Protein AF-A0A8T8X2Z2-F1 (afdb_monomer_lite)

Secondary structure (DSSP, 8-state):
---TTGGG-SS-----GGGSPB-HHHHHHS--TTGGG-SSB---HHHHSPB-HHHHTT--TTGGGBSSB----PBPHHHHTT--TTGGG-SSB-----S-PPPP-B--PPPHHHHHHHHHHHHHHHHHHHHHHHHHHHHHHHS--------------

Sequence (157 aa):
GLCKKGIKCEYLHEYNLRRMPECQSFSRSGYCPNGDDCLYQHVREEARLPPCEHYDRGFCELGPLCAKRHVRRRLCPFYLAGFCPEGKSCTDAHPRWSENLPRPTMRVEKTEEDLERERALIREEQEKEKEREREWRSERGRGGGFMRGRFRGRGRG

pLDDT: mean 79.76, std 13.94, range [38.38, 93.5]

InterPro domains:
  IPR000571 Zinc finger, CCCH-type [PF00642] (20-43)
  IPR000571 Zinc finger, CCCH-type [PS50103] (1-16)
  IPR000571 Zinc finger, CCCH-type [PS50103] (17-45)
  IPR000571 Zinc finger, CCCH-type [PS50103] (46-70)
  IPR000571 Zinc finger, CCCH-type [PS50103] (71-97)
  IPR000571 Zinc finger, CCCH-type [SM00356] (17-44)
  IPR000571 Zinc finger, CCCH-type [SM00356] (47-72)
  IPR000571 Zinc finger, CCCH-type [SM00356] (73-96)
  IPR036855 Zinc finger, CCCH-type superfamily [SSF90229] (19-49)
  IPR045348 CPSF complex subunit CPSF4-like [PTHR23102] (1-134)

Foldseek 3Di:
DDDPCPPVDPDDPDLDLVPAAADPCCVQLVDDPCPPVDSHDNDDPLNVFAADLQVLQVDAPCPPQFQHHRDDFAADPQVVVPDDPCPPVDPGRRRDDDPDDDHTDGRDDDDPVRSVVSNVVVVVVVVVVVVVVVVVVVVVVVPDPDDPPPPPPDDDD

Organism: NCBI:txid1448312

Structure (mmCIF, N/CA/C/O backbone):
data_AF-A0A8T8X2Z2-F1
#
_entry.id   AF-A0A8T8X2Z2-F1
#
loop_
_atom_site.group_PDB
_atom_site.id
_atom_site.type_symbol
_atom_site.label_atom_id
_atom_site.label_alt_id
_atom_site.label_comp_id
_atom_site.label_asym_id
_atom_site.label_entity_id
_atom_site.label_seq_id
_atom_site.pdbx_PDB_ins_code
_atom_site.Cartn_x
_atom_site.Cartn_y
_atom_site.Cartn_z
_atom_site.occupancy
_atom_site.B_iso_or_equiv
_atom_site.auth_seq_id
_atom_site.auth_comp_id
_atom_site.auth_asym_id
_atom_site.auth_atom_id
_atom_site.pdbx_PDB_model_num
ATOM 1 N N . GLY A 1 1 ? -13.839 -12.502 -27.635 1.00 58.28 1 GLY A N 1
ATOM 2 C CA . GLY A 1 1 ? -14.370 -13.877 -27.710 1.00 58.28 1 GLY A CA 1
ATOM 3 C C . GLY A 1 1 ? -13.613 -14.719 -28.720 1.00 58.28 1 GLY A C 1
ATOM 4 O O . GLY A 1 1 ? -14.154 -15.012 -29.771 1.00 58.28 1 GLY A O 1
ATOM 5 N N . LEU A 1 2 ? -12.372 -15.109 -28.406 1.00 64.12 2 LEU A N 1
ATOM 6 C CA . LEU A 1 2 ? -11.471 -15.854 -29.305 1.00 64.12 2 LEU A CA 1
ATOM 7 C C . LEU A 1 2 ? -10.756 -16.990 -28.543 1.00 64.12 2 LEU A C 1
ATOM 9 O O . LEU A 1 2 ? -9.547 -17.174 -28.632 1.00 64.12 2 LEU A O 1
ATOM 13 N N . CYS A 1 3 ? -11.505 -17.743 -27.731 1.00 73.69 3 CYS A N 1
ATOM 14 C CA . CYS A 1 3 ? -10.958 -18.885 -27.002 1.00 73.69 3 CYS A CA 1
ATOM 15 C C . CYS A 1 3 ? -11.133 -20.178 -27.807 1.00 73.69 3 CYS A C 1
ATOM 17 O O . CYS A 1 3 ? -12.257 -20.586 -28.097 1.00 73.69 3 CYS A O 1
ATOM 19 N N . LYS A 1 4 ? -10.022 -20.866 -28.111 1.00 77.75 4 LYS A N 1
ATOM 20 C CA . LYS A 1 4 ? -10.018 -22.159 -28.827 1.00 77.75 4 LYS A CA 1
ATOM 21 C C . LYS A 1 4 ? -10.754 -23.280 -28.078 1.00 77.75 4 LYS A C 1
ATOM 23 O O . LYS A 1 4 ? -11.166 -24.246 -28.707 1.00 77.75 4 LYS A O 1
ATOM 28 N N . LYS A 1 5 ? -10.929 -23.157 -26.754 1.00 80.81 5 LYS A N 1
ATOM 29 C CA . LYS A 1 5 ? -11.686 -24.113 -25.923 1.00 80.81 5 LYS A CA 1
ATOM 30 C C . LYS A 1 5 ? -13.202 -23.845 -25.915 1.00 80.81 5 LYS A C 1
ATOM 32 O O . LYS A 1 5 ? -13.951 -24.621 -25.323 1.00 80.81 5 LYS A O 1
ATOM 37 N N . GLY A 1 6 ? -13.668 -22.785 -26.586 1.00 74.00 6 GLY A N 1
ATOM 38 C CA . GLY A 1 6 ? -15.086 -22.431 -26.659 1.00 74.00 6 GLY A CA 1
ATOM 39 C C . GLY A 1 6 ? -15.715 -22.281 -25.270 1.00 74.00 6 GLY A C 1
ATOM 40 O O . GLY A 1 6 ? -15.077 -21.797 -24.342 1.00 74.00 6 GLY A O 1
ATOM 41 N N . ILE A 1 7 ? -16.956 -22.738 -25.111 1.00 72.12 7 ILE A N 1
ATOM 42 C CA . ILE A 1 7 ? -17.725 -22.641 -23.854 1.00 72.12 7 ILE A CA 1
ATOM 43 C C . ILE A 1 7 ? -17.176 -23.588 -22.764 1.00 72.12 7 ILE A C 1
ATOM 45 O O . ILE A 1 7 ? -17.437 -23.389 -21.586 1.00 72.12 7 ILE A O 1
ATOM 49 N N . LYS A 1 8 ? -16.362 -24.590 -23.132 1.00 78.62 8 LYS A N 1
ATOM 50 C CA . LYS A 1 8 ? -15.742 -25.551 -22.199 1.00 78.62 8 LYS A CA 1
ATOM 51 C C . LYS A 1 8 ? -14.431 -25.049 -21.579 1.00 78.62 8 LYS A C 1
ATOM 53 O O . LYS A 1 8 ? -13.692 -25.829 -20.988 1.00 78.62 8 LYS A O 1
ATOM 58 N N . CYS A 1 9 ? -14.081 -23.778 -21.761 1.00 78.88 9 CYS A N 1
ATOM 59 C CA . CYS A 1 9 ? -12.924 -23.213 -21.082 1.00 78.88 9 CYS A CA 1
ATOM 60 C C . CYS A 1 9 ? -13.242 -23.021 -19.597 1.00 78.88 9 CYS A C 1
ATOM 62 O O . CYS A 1 9 ? -14.217 -22.364 -19.255 1.00 78.88 9 CYS A O 1
ATOM 64 N N . GLU A 1 10 ? -12.381 -23.540 -18.731 1.00 77.81 10 GLU A N 1
ATOM 65 C CA . GLU A 1 10 ? -12.481 -23.385 -17.273 1.00 77.81 10 GLU A CA 1
ATOM 66 C C . GLU A 1 10 ? -12.156 -21.956 -16.802 1.00 77.81 10 GLU A C 1
ATOM 68 O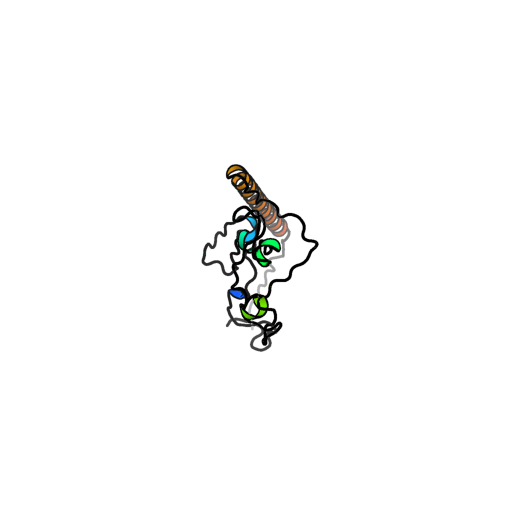 O . GLU A 1 10 ? -12.343 -21.619 -15.636 1.00 77.81 10 GLU A O 1
ATOM 73 N N . TYR A 1 11 ? -11.675 -21.100 -17.708 1.00 73.31 11 TYR A N 1
ATOM 74 C CA . TYR A 1 11 ? -11.311 -19.720 -17.416 1.00 73.31 11 TYR A CA 1
ATOM 75 C C . TYR A 1 11 ? -12.402 -18.738 -17.841 1.00 73.31 11 TYR A C 1
ATOM 77 O O . TYR A 1 11 ? -13.102 -18.928 -18.836 1.00 73.31 11 TYR A O 1
ATOM 85 N N . LEU A 1 12 ? -12.496 -17.638 -17.095 1.00 71.44 12 LEU A N 1
ATOM 86 C CA . LEU A 1 12 ? -13.434 -16.554 -17.354 1.00 71.44 12 LEU A CA 1
ATOM 87 C C . LEU A 1 12 ? -13.116 -15.876 -18.701 1.00 71.44 12 LEU A C 1
ATOM 89 O O . LEU A 1 12 ? -11.996 -15.424 -18.925 1.00 71.44 12 LEU A O 1
ATOM 93 N N . HIS A 1 13 ? -14.108 -15.758 -19.584 1.00 75.69 13 HIS 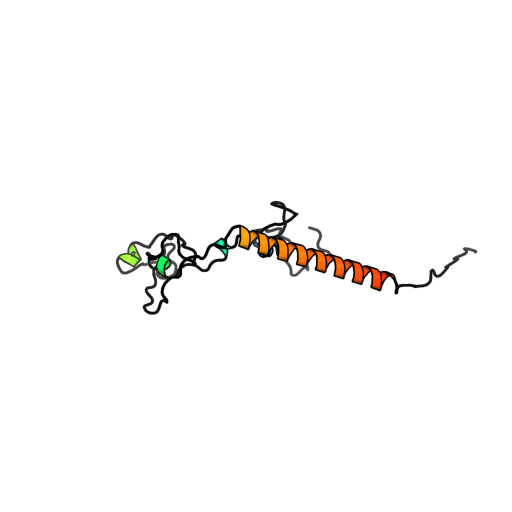A N 1
ATOM 94 C CA . HIS A 1 13 ? -13.977 -15.070 -20.880 1.00 75.69 13 HIS A CA 1
ATOM 95 C C . HIS A 1 13 ? -14.345 -13.580 -20.829 1.00 75.69 13 HIS A C 1
ATOM 97 O O . HIS A 1 13 ? -14.691 -12.989 -21.853 1.00 75.69 13 HIS A O 1
ATOM 103 N N . GLU A 1 14 ? -14.294 -12.976 -19.648 1.00 75.38 14 GLU A N 1
ATOM 104 C CA . GLU A 1 14 ? -14.598 -11.564 -19.445 1.00 75.38 14 GLU A CA 1
ATOM 105 C C . GLU A 1 14 ? -13.299 -10.757 -19.421 1.00 75.38 14 GLU A C 1
ATOM 107 O O . GLU A 1 14 ? -12.355 -11.093 -18.703 1.00 75.38 14 GLU A O 1
ATOM 112 N N . TYR A 1 15 ? -13.249 -9.678 -20.201 1.00 69.81 15 TYR A N 1
ATOM 113 C CA . TYR A 1 15 ? -12.143 -8.733 -20.142 1.00 69.81 15 TYR A CA 1
ATOM 114 C C . TYR A 1 15 ? -12.353 -7.808 -18.942 1.00 69.81 15 TYR A C 1
ATOM 116 O O . TYR A 1 15 ? -13.059 -6.806 -19.031 1.00 69.81 15 TYR A O 1
ATOM 124 N N . ASN A 1 16 ? -11.777 -8.184 -17.801 1.00 74.25 16 ASN A N 1
ATOM 125 C CA . ASN A 1 16 ? -11.905 -7.435 -16.559 1.00 74.25 16 ASN A CA 1
ATOM 126 C C . ASN A 1 16 ? -10.525 -6.973 -16.070 1.00 74.25 16 ASN A C 1
ATOM 128 O O . ASN A 1 16 ? -9.762 -7.755 -15.501 1.00 74.25 16 ASN A O 1
ATOM 132 N N . LEU A 1 17 ? -10.221 -5.685 -16.262 1.00 73.88 17 LEU A N 1
ATOM 133 C CA . LEU A 1 17 ? -8.944 -5.066 -15.876 1.00 73.88 17 LEU A CA 1
ATOM 134 C C . LEU A 1 17 ? -8.637 -5.179 -14.372 1.00 73.88 17 LEU A C 1
ATOM 136 O O . LEU A 1 17 ? -7.476 -5.159 -13.983 1.00 73.88 17 LEU A O 1
ATOM 140 N N . ARG A 1 18 ? -9.652 -5.348 -13.508 1.00 75.25 18 ARG A N 1
ATOM 141 C CA . ARG A 1 18 ? -9.447 -5.508 -12.053 1.00 75.25 18 ARG A CA 1
ATOM 142 C C . ARG A 1 18 ? -8.950 -6.896 -11.656 1.00 75.25 18 ARG A C 1
ATOM 144 O O . ARG A 1 18 ? -8.526 -7.081 -10.522 1.00 75.25 18 ARG A O 1
ATOM 151 N N . ARG A 1 19 ? -9.074 -7.879 -12.550 1.00 78.00 19 ARG A N 1
ATOM 152 C CA . ARG A 1 19 ? -8.638 -9.266 -12.328 1.00 78.00 19 ARG A CA 1
ATOM 153 C C . ARG A 1 19 ? -7.361 -9.602 -13.102 1.00 78.00 19 ARG A C 1
ATOM 155 O O . ARG A 1 19 ? -6.893 -10.734 -13.020 1.00 78.00 19 ARG A O 1
ATOM 162 N N . MET A 1 20 ? -6.822 -8.650 -13.866 1.00 85.00 20 MET A N 1
ATOM 163 C CA . MET A 1 20 ? -5.579 -8.827 -14.612 1.00 85.00 20 MET A CA 1
ATOM 164 C C . MET A 1 20 ? -4.389 -8.757 -13.643 1.00 85.00 20 MET A C 1
ATOM 166 O O . MET A 1 20 ? -4.421 -7.930 -12.731 1.00 85.00 20 MET A O 1
ATOM 170 N N . PRO A 1 21 ? -3.351 -9.603 -13.790 1.00 86.69 21 PRO A N 1
ATOM 171 C CA . PRO A 1 21 ? -2.190 -9.518 -12.917 1.00 86.69 21 PRO A CA 1
ATOM 172 C C . PRO A 1 21 ? -1.466 -8.176 -13.066 1.00 86.69 21 PRO A C 1
ATOM 174 O O . PRO A 1 21 ? -1.627 -7.447 -14.050 1.00 86.69 21 PRO A O 1
ATOM 177 N N . GLU A 1 22 ? -0.644 -7.866 -12.071 1.00 88.38 22 GLU A N 1
ATOM 178 C CA . GLU A 1 22 ? 0.182 -6.665 -12.063 1.00 88.38 22 GLU A CA 1
ATOM 179 C C . GLU A 1 22 ? 1.216 -6.698 -13.193 1.00 88.38 22 GLU A C 1
ATOM 181 O O . GLU A 1 22 ? 1.788 -7.742 -13.531 1.00 88.38 22 GLU A O 1
ATOM 186 N N . CYS A 1 23 ? 1.477 -5.530 -13.776 1.00 88.75 23 CYS A N 1
ATOM 187 C CA . CYS A 1 23 ? 2.496 -5.393 -14.803 1.00 88.75 23 CYS A CA 1
ATOM 188 C C . CYS A 1 23 ? 3.879 -5.585 -14.175 1.00 88.75 23 CYS A C 1
ATOM 190 O O . CYS A 1 23 ? 4.323 -4.760 -13.378 1.00 88.75 23 CYS A O 1
ATOM 192 N N . GLN A 1 24 ? 4.595 -6.636 -14.578 1.00 86.81 24 GLN A N 1
ATOM 193 C CA . GLN A 1 24 ? 5.950 -6.910 -14.083 1.00 86.81 24 GLN A CA 1
ATOM 194 C C . GLN A 1 24 ? 6.934 -5.786 -14.424 1.00 86.81 24 GLN A C 1
ATOM 196 O O . GLN A 1 24 ? 7.773 -5.438 -13.599 1.00 86.81 24 GLN A O 1
ATOM 201 N N . SER A 1 25 ? 6.817 -5.191 -15.616 1.00 86.12 25 SER A N 1
ATOM 202 C CA . SER A 1 25 ? 7.667 -4.070 -16.023 1.00 86.12 25 SER A CA 1
ATOM 203 C C . SER A 1 25 ? 7.428 -2.860 -15.124 1.00 86.12 25 SER A C 1
ATOM 205 O O . SER A 1 25 ? 8.362 -2.385 -14.490 1.00 86.12 25 SER A O 1
ATOM 207 N N . PHE A 1 26 ? 6.171 -2.431 -14.976 1.00 87.00 26 PHE A N 1
ATOM 208 C CA . PHE A 1 26 ? 5.827 -1.287 -14.133 1.00 87.00 26 PHE A CA 1
ATOM 209 C C . PHE A 1 26 ? 6.146 -1.528 -12.653 1.00 87.00 26 PHE A C 1
ATOM 211 O O . PHE A 1 26 ? 6.679 -0.643 -11.997 1.00 87.00 26 PHE A O 1
ATOM 218 N N . SER A 1 27 ? 5.890 -2.730 -12.128 1.00 86.19 27 SER A N 1
ATOM 219 C CA . SER A 1 27 ? 6.189 -3.055 -10.730 1.00 86.19 27 SER A CA 1
ATOM 220 C C . SER A 1 27 ? 7.688 -3.075 -10.419 1.00 86.19 27 SER A C 1
ATOM 222 O O . SER A 1 27 ? 8.038 -2.905 -9.254 1.00 86.19 27 SER A O 1
ATOM 224 N N . ARG A 1 28 ? 8.559 -3.336 -11.404 1.00 82.00 28 ARG A N 1
ATOM 225 C CA . ARG A 1 28 ? 10.016 -3.369 -11.197 1.00 82.00 28 ARG A CA 1
ATOM 226 C C . ARG A 1 28 ? 10.664 -2.017 -11.459 1.00 82.00 28 ARG A C 1
ATOM 228 O O . ARG A 1 28 ? 11.445 -1.563 -10.641 1.00 82.00 28 ARG A O 1
ATOM 235 N N . SER A 1 29 ? 10.365 -1.386 -12.594 1.00 79.62 29 SER A N 1
ATOM 236 C CA . SER A 1 29 ? 11.048 -0.162 -13.039 1.00 79.62 29 SER A CA 1
ATOM 237 C C . SER A 1 29 ? 10.247 1.121 -12.810 1.00 79.62 29 SER A C 1
ATOM 239 O O . SER A 1 29 ? 10.755 2.209 -13.082 1.00 79.62 29 SER A O 1
ATOM 241 N N . GLY A 1 30 ? 8.982 1.020 -12.390 1.00 82.75 30 GLY A N 1
ATOM 242 C CA . GLY A 1 30 ? 8.048 2.150 -12.362 1.00 82.75 30 GLY A CA 1
ATOM 243 C C . GLY A 1 30 ? 7.639 2.645 -13.755 1.00 82.75 30 GLY A C 1
ATOM 244 O O . GLY A 1 30 ? 6.961 3.664 -13.863 1.00 82.75 30 GLY A O 1
ATOM 245 N N . TYR A 1 31 ? 8.051 1.955 -14.827 1.00 85.19 31 TYR A N 1
ATOM 246 C CA . TYR A 1 31 ? 7.817 2.375 -16.206 1.00 85.19 31 TYR A CA 1
ATOM 247 C C . TYR A 1 31 ? 7.424 1.194 -17.096 1.00 85.19 31 TYR A C 1
ATOM 249 O O . TYR A 1 31 ? 8.116 0.177 -17.166 1.00 85.19 31 TYR A O 1
ATOM 257 N N . CYS A 1 32 ? 6.319 1.350 -17.824 1.00 85.88 32 CYS A N 1
ATOM 258 C CA . CYS A 1 32 ? 5.887 0.398 -18.839 1.00 85.88 32 CYS A CA 1
ATOM 259 C C . CYS A 1 32 ? 5.991 1.042 -20.229 1.00 85.88 32 CYS A C 1
ATOM 261 O O . CYS A 1 32 ? 5.457 2.137 -20.409 1.00 85.88 32 CYS A O 1
ATOM 263 N N . PRO A 1 33 ? 6.589 0.371 -21.233 1.00 84.44 33 PRO A N 1
ATOM 264 C CA . PRO A 1 33 ? 6.624 0.886 -22.604 1.00 84.44 33 PRO A CA 1
ATOM 265 C C . PRO A 1 33 ? 5.229 1.000 -23.236 1.00 84.44 33 PRO A C 1
ATOM 267 O O . PRO A 1 33 ? 5.043 1.797 -24.147 1.00 84.44 33 PRO A O 1
ATOM 270 N N . ASN A 1 34 ? 4.249 0.236 -22.738 1.00 85.12 34 ASN A N 1
ATOM 271 C CA . ASN A 1 34 ? 2.858 0.308 -23.191 1.00 85.12 34 ASN A CA 1
ATOM 272 C C . ASN A 1 34 ? 2.072 1.457 -22.530 1.00 85.12 34 ASN A C 1
ATOM 274 O O . ASN A 1 34 ? 0.913 1.660 -22.874 1.00 85.12 34 ASN A O 1
ATOM 278 N N . GLY A 1 35 ? 2.676 2.189 -21.582 1.00 83.69 35 GLY A N 1
ATOM 279 C CA . GLY A 1 35 ? 2.030 3.313 -20.901 1.00 83.69 35 GLY A CA 1
ATOM 280 C C . GLY A 1 35 ? 0.692 2.936 -20.260 1.00 83.69 35 GLY A C 1
ATOM 281 O O . GLY A 1 35 ? 0.547 1.847 -19.707 1.00 83.69 35 GLY A O 1
ATOM 282 N N . ASP A 1 36 ? -0.291 3.827 -20.352 1.00 82.12 36 ASP A N 1
ATOM 283 C CA . ASP A 1 36 ? -1.618 3.640 -19.749 1.00 82.12 36 ASP A CA 1
ATOM 284 C C . ASP A 1 36 ? -2.513 2.638 -20.505 1.00 82.12 36 ASP A C 1
ATOM 286 O O . ASP A 1 36 ? -3.482 2.139 -19.937 1.00 82.12 36 ASP A O 1
ATOM 290 N N . ASP A 1 37 ? -2.149 2.265 -21.736 1.00 84.12 37 ASP A N 1
ATOM 291 C CA . ASP A 1 37 ? -2.842 1.243 -22.538 1.00 84.12 37 ASP A CA 1
ATOM 292 C C . ASP A 1 37 ? -2.365 -0.188 -22.217 1.00 84.12 37 ASP A C 1
ATOM 294 O O . ASP A 1 37 ? -2.692 -1.160 -22.908 1.00 84.12 37 ASP A O 1
ATOM 298 N N . CYS A 1 38 ? -1.559 -0.347 -21.165 1.00 86.19 38 CYS A N 1
ATOM 299 C CA . CYS A 1 38 ? -1.097 -1.650 -20.720 1.00 86.19 38 CYS A CA 1
ATOM 300 C C . CYS A 1 38 ? -2.277 -2.522 -20.265 1.00 86.19 38 CYS A C 1
ATOM 302 O O . CYS A 1 38 ? -3.080 -2.136 -19.421 1.00 86.19 38 CYS A O 1
ATOM 304 N N . LEU A 1 39 ? -2.336 -3.755 -20.777 1.00 84.75 39 LEU A N 1
ATOM 305 C CA . LEU A 1 39 ? -3.338 -4.744 -20.365 1.00 84.75 39 LEU A CA 1
ATOM 306 C C . LEU A 1 39 ? -3.207 -5.120 -18.877 1.00 84.75 39 LEU A C 1
ATOM 308 O O . LEU A 1 39 ? -4.169 -5.564 -18.264 1.00 84.75 39 LEU A O 1
ATOM 312 N N . TYR A 1 40 ? -2.019 -4.958 -18.291 1.00 87.56 40 TYR A N 1
ATOM 313 C CA . TYR A 1 40 ? -1.716 -5.341 -16.915 1.00 87.56 40 TYR A CA 1
ATOM 314 C C . TYR A 1 40 ? -1.868 -4.178 -15.934 1.00 87.56 40 TYR A C 1
ATOM 316 O O . TYR A 1 40 ? -1.681 -3.016 -16.287 1.00 87.56 40 TYR A O 1
ATOM 324 N N . GLN A 1 41 ? -2.135 -4.489 -14.665 1.00 87.56 41 GLN A N 1
ATOM 325 C CA . GLN A 1 41 ? -2.399 -3.455 -13.668 1.00 87.56 41 GLN A CA 1
ATOM 326 C C . GLN A 1 41 ? -1.121 -2.706 -13.254 1.00 87.56 41 GLN A C 1
ATOM 328 O O . GLN A 1 41 ? -0.132 -3.311 -12.835 1.00 87.56 41 GLN A O 1
ATOM 333 N N . HIS A 1 42 ? -1.158 -1.375 -13.327 1.00 88.19 42 HIS A N 1
ATOM 334 C CA . HIS A 1 42 ? -0.118 -0.486 -12.808 1.00 88.19 42 HIS A CA 1
ATOM 335 C C . HIS A 1 42 ? -0.419 -0.113 -11.352 1.00 88.19 42 HIS A C 1
ATOM 337 O O . HIS A 1 42 ? -1.167 0.823 -11.072 1.00 88.19 42 HIS A O 1
ATOM 343 N N . VAL A 1 43 ? 0.138 -0.877 -10.409 1.00 85.50 43 VAL A N 1
ATOM 344 C CA . VAL A 1 43 ? 0.025 -0.604 -8.968 1.00 85.50 43 VAL A CA 1
ATOM 345 C C . VAL A 1 43 ? 1.254 0.178 -8.518 1.00 85.50 43 VAL A C 1
ATOM 347 O O . VAL A 1 43 ? 2.381 -0.257 -8.736 1.00 85.50 43 VAL A O 1
ATOM 350 N N . ARG A 1 44 ? 1.041 1.346 -7.905 1.00 80.31 44 ARG A N 1
ATOM 351 C CA . ARG A 1 44 ? 2.132 2.143 -7.328 1.00 80.31 44 ARG A CA 1
ATOM 352 C C . ARG A 1 44 ? 2.619 1.527 -6.020 1.00 80.31 44 ARG A C 1
ATOM 354 O O . ARG A 1 44 ? 1.830 0.935 -5.280 1.00 80.31 44 ARG A O 1
ATOM 361 N N . GLU A 1 45 ? 3.893 1.722 -5.707 1.00 78.50 45 GLU A N 1
ATOM 362 C CA . GLU A 1 45 ? 4.517 1.176 -4.500 1.00 78.50 45 GLU A CA 1
ATOM 363 C C . GLU A 1 45 ? 3.812 1.648 -3.217 1.00 78.50 45 GLU A C 1
ATOM 365 O O . GLU A 1 45 ? 3.592 0.851 -2.303 1.00 78.50 45 GLU A O 1
ATOM 370 N N . GLU A 1 46 ? 3.315 2.889 -3.172 1.00 76.25 46 GLU A N 1
ATOM 371 C CA . GLU A 1 46 ? 2.620 3.412 -1.988 1.00 76.25 46 GLU A CA 1
ATOM 372 C C . GLU A 1 46 ? 1.300 2.682 -1.708 1.00 76.25 46 GLU A C 1
ATOM 374 O O . GLU A 1 46 ? 0.875 2.567 -0.556 1.00 76.25 46 GLU A O 1
ATOM 379 N N . ALA A 1 47 ? 0.639 2.170 -2.751 1.00 78.56 47 ALA A N 1
ATOM 380 C CA . ALA A 1 47 ? -0.590 1.395 -2.609 1.00 78.56 47 ALA A CA 1
ATOM 381 C C . ALA A 1 47 ? -0.325 -0.024 -2.078 1.00 78.56 47 ALA A C 1
ATOM 383 O O . ALA A 1 47 ? -1.229 -0.634 -1.501 1.00 78.56 47 ALA A O 1
ATOM 384 N N . ARG A 1 48 ? 0.908 -0.524 -2.237 1.00 79.12 48 ARG A N 1
ATOM 385 C CA . ARG A 1 48 ? 1.360 -1.836 -1.755 1.00 79.12 48 ARG A CA 1
ATOM 386 C C . ARG A 1 48 ? 1.735 -1.825 -0.272 1.00 79.12 48 ARG A C 1
ATOM 388 O O . ARG A 1 48 ? 1.767 -2.883 0.355 1.00 79.12 48 ARG A O 1
ATOM 395 N N . LEU A 1 49 ? 1.993 -0.648 0.301 1.00 84.88 49 LEU A N 1
ATOM 396 C CA . LEU A 1 49 ? 2.354 -0.520 1.709 1.00 84.88 49 LEU A CA 1
ATOM 397 C C . LEU A 1 49 ? 1.231 -1.054 2.621 1.00 84.88 49 LEU A C 1
ATOM 399 O O . LEU A 1 49 ? 0.051 -0.715 2.429 1.00 84.88 49 LEU A O 1
ATOM 403 N N . PRO A 1 50 ? 1.578 -1.863 3.643 1.00 87.25 50 PRO A N 1
ATOM 404 C CA . PRO A 1 50 ? 0.599 -2.357 4.599 1.00 87.25 50 PRO A CA 1
ATOM 405 C C . PRO A 1 50 ? -0.052 -1.183 5.347 1.00 87.25 50 PRO A C 1
ATOM 407 O O . PRO A 1 50 ? 0.596 -0.149 5.556 1.00 87.25 50 PRO A O 1
ATOM 410 N N . PRO A 1 51 ? -1.329 -1.312 5.751 1.00 88.25 51 PRO A N 1
ATOM 411 C CA . PRO A 1 51 ? -1.988 -0.288 6.547 1.00 88.25 51 PRO A CA 1
ATOM 412 C C . PRO A 1 51 ? -1.272 -0.099 7.890 1.00 88.25 51 PRO A C 1
ATOM 414 O O . PRO A 1 51 ? -0.705 -1.032 8.464 1.00 88.25 51 PRO A O 1
ATOM 417 N N . CYS A 1 52 ? -1.266 1.135 8.380 1.00 89.50 52 CYS A N 1
ATOM 418 C CA . CYS A 1 52 ? -0.658 1.476 9.654 1.00 89.50 52 CYS A CA 1
ATOM 419 C C . CYS A 1 52 ? -1.574 1.109 10.819 1.00 89.50 52 CYS A C 1
ATOM 421 O O . CYS A 1 52 ? -2.609 1.736 11.028 1.00 89.50 52 CYS A O 1
ATOM 423 N N . GLU A 1 53 ? -1.123 0.170 11.644 1.00 88.50 53 GLU A N 1
ATOM 424 C CA . GLU A 1 53 ? -1.849 -0.286 12.833 1.00 88.50 53 GLU A CA 1
ATOM 425 C C . GLU A 1 53 ? -2.068 0.837 13.861 1.00 88.50 53 GLU A C 1
ATOM 427 O O . GLU A 1 53 ? -3.092 0.867 14.536 1.00 88.50 53 GLU A O 1
ATOM 432 N N . HIS A 1 54 ? -1.142 1.801 13.971 1.00 88.38 54 HIS A N 1
ATOM 433 C CA . HIS A 1 54 ? -1.328 2.960 14.853 1.00 88.38 54 HIS A CA 1
ATOM 434 C C . HIS A 1 54 ? -2.445 3.864 14.334 1.0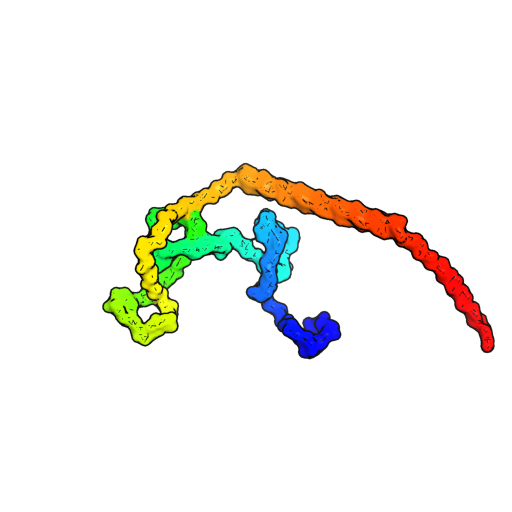0 88.38 54 HIS A C 1
ATOM 436 O O . HIS A 1 54 ? -3.337 4.243 15.089 1.00 88.38 54 HIS A O 1
ATOM 442 N N . TYR A 1 55 ? -2.433 4.155 13.032 1.00 88.62 55 TYR A N 1
ATOM 443 C CA . TYR A 1 55 ? -3.450 4.994 12.407 1.00 88.62 55 TYR A CA 1
ATOM 444 C C . TYR A 1 55 ? -4.835 4.337 12.423 1.00 88.62 55 TYR A C 1
ATOM 446 O O . TYR A 1 55 ? -5.830 5.032 12.608 1.00 88.62 55 TYR A O 1
ATOM 454 N N . ASP A 1 56 ? -4.905 3.007 12.333 1.00 86.00 56 ASP A N 1
ATOM 455 C CA . ASP A 1 56 ? -6.155 2.250 12.478 1.00 86.00 56 ASP A CA 1
ATOM 456 C C . ASP A 1 56 ? -6.772 2.377 13.889 1.00 86.00 56 ASP A C 1
ATOM 458 O O . ASP A 1 56 ? -7.989 2.254 14.040 1.00 86.00 56 ASP A O 1
ATOM 462 N N . ARG A 1 57 ? -5.971 2.695 14.921 1.00 82.44 57 ARG A N 1
ATOM 463 C CA . ARG A 1 57 ? -6.465 3.068 16.268 1.00 82.44 57 ARG A CA 1
ATOM 464 C C . ARG A 1 57 ? -6.956 4.517 16.354 1.00 82.44 57 ARG A C 1
ATOM 466 O O . ARG A 1 57 ? -7.470 4.926 17.391 1.00 82.44 57 ARG A O 1
ATOM 473 N N . GLY A 1 58 ? -6.792 5.288 15.283 1.00 81.50 58 GLY A N 1
ATOM 474 C CA . GLY A 1 58 ? -7.203 6.684 15.163 1.00 81.50 58 GLY A CA 1
ATOM 475 C C . GLY A 1 58 ? -6.043 7.677 15.123 1.00 81.50 58 GLY A C 1
ATOM 476 O O . GLY A 1 58 ? -6.229 8.786 14.625 1.00 81.50 58 GLY A O 1
ATOM 477 N N . PHE A 1 59 ? -4.845 7.306 15.593 1.00 85.81 59 PHE A N 1
ATOM 478 C CA . PHE A 1 59 ? -3.709 8.227 15.640 1.00 85.81 59 PHE A CA 1
ATOM 479 C C . PHE A 1 59 ? -2.355 7.531 15.462 1.00 85.81 59 PHE A C 1
ATOM 481 O O . PHE A 1 59 ? -2.033 6.560 16.145 1.00 85.81 59 PHE A O 1
ATOM 488 N N . CYS A 1 60 ? -1.532 8.078 14.566 1.00 89.31 60 CYS A N 1
ATOM 489 C CA . CYS A 1 60 ? -0.141 7.684 14.369 1.00 89.31 60 CYS A CA 1
ATOM 490 C C . CYS A 1 60 ? 0.768 8.881 14.658 1.00 89.31 60 CYS A C 1
ATOM 492 O O . CYS A 1 60 ? 0.602 9.934 14.045 1.00 89.31 60 CYS A O 1
ATOM 494 N N . GLU A 1 61 ? 1.746 8.694 15.542 1.00 89.31 61 GLU A N 1
ATOM 495 C CA . GLU A 1 61 ? 2.685 9.733 15.994 1.00 89.31 61 GLU A CA 1
ATOM 496 C C . GLU A 1 61 ? 3.513 10.336 14.851 1.00 89.31 61 GLU A C 1
ATOM 498 O O . GLU A 1 61 ? 3.846 11.514 14.880 1.00 89.31 61 GLU A O 1
ATOM 503 N N . LEU A 1 62 ? 3.807 9.544 13.816 1.00 89.06 62 LEU A N 1
ATOM 504 C CA . LEU A 1 62 ? 4.616 9.979 12.674 1.00 89.06 62 LEU A CA 1
ATOM 505 C C . LEU A 1 62 ? 3.817 10.723 11.598 1.00 89.06 62 LEU A C 1
ATOM 507 O O . LEU A 1 62 ? 4.402 11.287 10.674 1.00 89.06 62 LEU A O 1
ATOM 511 N N . GLY A 1 63 ? 2.483 10.706 11.675 1.00 86.50 63 GLY A N 1
ATOM 512 C CA . GLY A 1 63 ? 1.624 11.377 10.700 1.00 86.50 63 GLY A CA 1
ATOM 513 C C . GLY A 1 63 ? 1.986 11.032 9.240 1.00 86.50 63 GLY A C 1
ATOM 514 O O . GLY A 1 63 ? 2.090 9.853 8.904 1.00 86.50 63 GLY A O 1
ATOM 515 N N . PRO A 1 64 ? 2.174 12.018 8.344 1.00 85.69 64 PRO A N 1
ATOM 516 C CA . PRO A 1 64 ? 2.468 11.764 6.929 1.00 85.69 64 PRO A CA 1
ATOM 517 C C . PRO A 1 64 ? 3.832 11.100 6.687 1.00 85.69 64 PRO A C 1
ATOM 519 O O . PRO A 1 64 ? 4.059 10.568 5.604 1.00 85.69 64 PRO A O 1
ATOM 522 N N . LEU A 1 65 ? 4.717 11.103 7.685 1.00 87.94 65 LEU A N 1
ATOM 523 C CA . LEU A 1 65 ? 6.051 10.518 7.600 1.00 87.94 65 LEU A CA 1
ATOM 524 C C . LEU A 1 65 ? 6.062 9.034 7.980 1.00 87.94 65 LEU A C 1
ATOM 526 O O . LEU A 1 65 ? 7.131 8.450 8.083 1.00 87.94 65 LEU A O 1
ATOM 530 N N . CYS A 1 66 ? 4.915 8.396 8.223 1.00 89.31 66 CYS A N 1
ATOM 531 C CA . CYS A 1 66 ? 4.883 6.971 8.541 1.00 89.31 66 CYS A CA 1
ATOM 532 C C . CYS A 1 66 ? 5.259 6.110 7.323 1.00 89.31 66 CYS A C 1
ATOM 534 O O . CYS A 1 66 ? 4.765 6.325 6.217 1.00 89.31 66 CYS A O 1
ATOM 536 N N . ALA A 1 67 ? 6.083 5.082 7.539 1.00 88.25 67 ALA A N 1
ATOM 537 C CA . ALA A 1 67 ? 6.427 4.095 6.514 1.00 88.25 67 ALA A CA 1
ATOM 538 C C . ALA A 1 67 ? 5.230 3.227 6.082 1.00 88.25 67 ALA A C 1
ATOM 540 O O . ALA A 1 67 ? 5.234 2.660 4.993 1.00 88.25 67 ALA A O 1
ATOM 541 N N . LYS A 1 68 ? 4.206 3.099 6.936 1.00 89.12 68 LYS A N 1
ATOM 542 C CA . LYS A 1 68 ? 2.978 2.344 6.652 1.00 89.12 68 LYS A CA 1
ATOM 543 C C . LYS A 1 68 ? 1.892 3.263 6.083 1.00 89.12 68 LYS A C 1
ATOM 545 O O . LYS A 1 68 ? 1.838 4.455 6.380 1.00 89.12 68 LYS A O 1
ATOM 550 N N . ARG A 1 69 ? 0.964 2.701 5.306 1.00 89.44 69 ARG A N 1
ATOM 551 C CA . ARG A 1 69 ? -0.112 3.463 4.656 1.00 89.44 69 ARG A CA 1
ATOM 552 C C . ARG A 1 69 ? -1.181 3.902 5.657 1.00 89.44 69 ARG A C 1
ATOM 554 O O . ARG A 1 69 ? -1.751 3.081 6.372 1.00 89.44 69 ARG A O 1
ATOM 561 N N . HIS A 1 70 ? -1.523 5.187 5.661 1.00 89.62 70 HIS A N 1
ATOM 562 C CA . HIS A 1 70 ? -2.629 5.725 6.455 1.00 89.62 70 HIS A CA 1
ATOM 563 C C . HIS A 1 70 ? -3.933 5.681 5.652 1.00 89.62 70 HIS A C 1
ATOM 565 O O . HIS A 1 70 ? -4.073 6.369 4.642 1.00 89.62 70 HIS A O 1
ATOM 571 N N . VAL A 1 71 ? -4.894 4.859 6.085 1.00 87.19 71 VAL A N 1
ATOM 572 C CA . VAL A 1 71 ? -6.214 4.739 5.447 1.00 87.19 71 VAL A CA 1
ATOM 573 C C . VAL A 1 71 ? -7.257 5.382 6.347 1.00 87.19 71 VAL A C 1
ATOM 575 O O . VAL A 1 71 ? -7.596 4.847 7.398 1.00 87.19 71 VAL A O 1
ATOM 578 N N . ARG A 1 72 ? -7.788 6.539 5.944 1.00 86.25 72 ARG A N 1
ATOM 579 C CA . ARG A 1 72 ? -8.824 7.229 6.720 1.00 86.25 72 ARG A CA 1
ATOM 580 C C . ARG A 1 72 ? -10.142 6.463 6.626 1.00 86.25 72 ARG A C 1
ATOM 582 O O . ARG A 1 72 ? -10.699 6.316 5.541 1.00 86.25 72 ARG A O 1
ATOM 589 N N . ARG A 1 73 ? -10.654 6.010 7.769 1.00 85.62 73 ARG A N 1
ATOM 590 C CA . ARG A 1 73 ? -11.974 5.375 7.898 1.00 85.62 73 ARG A CA 1
ATOM 591 C C . ARG A 1 73 ? -12.861 6.208 8.819 1.00 85.62 73 ARG A C 1
ATOM 593 O O . ARG A 1 73 ? -12.354 6.894 9.705 1.00 85.62 73 ARG A O 1
ATOM 600 N N . ARG A 1 74 ? -14.178 6.172 8.604 1.00 88.19 74 ARG A N 1
ATOM 601 C CA . ARG A 1 74 ? -15.137 6.749 9.556 1.00 88.19 74 ARG A CA 1
ATOM 602 C C . ARG A 1 74 ? -15.278 5.799 10.740 1.00 88.19 74 ARG A C 1
ATOM 604 O O . ARG A 1 74 ? -15.475 4.608 10.532 1.00 88.19 74 ARG A O 1
ATOM 611 N N . LEU A 1 75 ? -15.107 6.318 11.953 1.00 87.19 75 LEU A N 1
ATOM 612 C CA . LEU A 1 75 ? -15.292 5.550 13.182 1.00 87.19 75 LEU A CA 1
ATOM 613 C C . LEU A 1 75 ? -16.783 5.423 13.478 1.00 87.19 75 LEU A C 1
ATOM 615 O O . LEU A 1 75 ? -17.498 6.420 13.377 1.00 87.19 75 LEU A O 1
ATOM 619 N N . CYS A 1 76 ? -17.232 4.230 13.871 1.00 90.62 76 CYS A N 1
ATOM 620 C CA . CYS A 1 76 ? -18.630 4.015 14.236 1.00 90.62 76 CYS A CA 1
ATOM 621 C C . CYS A 1 76 ? -18.956 4.775 15.534 1.00 90.62 76 CYS A C 1
ATOM 623 O O . CYS A 1 76 ? -18.371 4.458 16.578 1.00 90.62 76 CYS A O 1
ATOM 625 N N . PRO A 1 77 ? -19.908 5.726 15.523 1.00 91.00 77 PRO A N 1
ATOM 626 C CA . PRO A 1 77 ? -20.291 6.459 16.728 1.00 91.00 77 PRO A CA 1
ATOM 627 C C . PRO A 1 77 ? -20.847 5.539 17.823 1.00 91.00 77 PRO A C 1
ATOM 629 O O . PRO A 1 77 ? -20.533 5.718 18.995 1.00 91.00 77 PRO A O 1
ATOM 632 N N . PHE A 1 78 ? -21.622 4.516 17.445 1.00 91.62 78 PHE A N 1
ATOM 633 C CA . PHE A 1 78 ? -22.220 3.563 18.386 1.00 91.62 78 PHE A CA 1
ATOM 634 C C . PHE A 1 78 ? -21.177 2.655 19.043 1.00 91.62 78 PHE A C 1
ATOM 636 O O . PHE A 1 78 ? -21.237 2.398 20.242 1.00 91.62 78 PHE A O 1
ATOM 643 N N . TYR A 1 79 ? -20.170 2.218 18.285 1.00 89.31 79 TYR A N 1
ATOM 644 C CA . TYR A 1 79 ? -19.060 1.450 18.848 1.00 89.31 79 TYR A CA 1
ATOM 645 C C . TYR A 1 79 ? -18.223 2.286 19.818 1.00 89.31 79 TYR A C 1
ATOM 647 O O . TYR A 1 79 ? -17.846 1.793 20.877 1.00 89.31 79 TYR A O 1
ATOM 655 N N . LEU A 1 80 ? -17.979 3.561 19.495 1.00 86.88 80 LEU A N 1
ATOM 656 C CA . LEU A 1 80 ? -17.320 4.493 20.414 1.00 86.88 80 LEU A CA 1
ATOM 657 C C . LEU A 1 80 ? -18.153 4.749 21.679 1.00 86.88 80 LEU A C 1
ATOM 659 O O . LEU A 1 80 ? -17.582 4.913 22.752 1.00 86.88 80 LEU A O 1
ATOM 663 N N . ALA A 1 81 ? -19.485 4.724 21.570 1.00 89.62 81 ALA A N 1
ATOM 664 C CA . ALA A 1 81 ? -20.396 4.780 22.713 1.00 89.62 81 ALA A CA 1
ATOM 665 C C . ALA A 1 81 ? -20.438 3.472 23.538 1.00 89.62 81 ALA A C 1
ATOM 667 O O . ALA A 1 81 ? -21.093 3.427 24.576 1.00 89.62 81 ALA A O 1
ATOM 668 N N . GLY A 1 82 ? -19.736 2.420 23.100 1.00 88.44 82 GLY A N 1
ATOM 669 C CA . GLY A 1 82 ? -19.540 1.162 23.826 1.00 88.44 82 GLY A CA 1
ATOM 670 C C . GLY A 1 82 ? -20.218 -0.056 23.198 1.00 88.44 82 GLY A C 1
ATOM 671 O O . GLY A 1 82 ? -19.792 -1.181 23.455 1.00 88.44 82 GLY A O 1
ATOM 672 N N . PHE 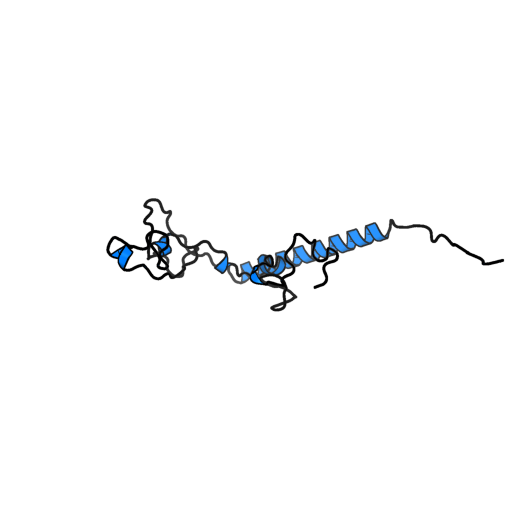A 1 83 ? -21.231 0.125 22.345 1.00 91.50 83 PHE A N 1
ATOM 673 C CA . PHE A 1 83 ? -21.927 -0.994 21.709 1.00 91.50 83 PHE A CA 1
ATOM 674 C C . PHE A 1 83 ? -22.507 -0.615 20.344 1.00 91.50 83 PHE A C 1
ATOM 676 O O . PHE A 1 83 ? -23.332 0.287 20.229 1.00 91.50 83 PHE A O 1
ATOM 683 N N . CYS A 1 84 ? -22.119 -1.366 19.310 1.00 93.50 84 CYS A N 1
ATOM 684 C CA . CYS A 1 84 ? -22.693 -1.250 17.974 1.00 93.50 84 CYS A CA 1
ATOM 685 C C . CYS A 1 84 ? -23.662 -2.418 17.708 1.00 93.50 84 CYS A C 1
ATOM 687 O O . CYS A 1 84 ? -23.220 -3.571 17.760 1.00 93.50 84 CYS A O 1
ATOM 689 N N . PRO A 1 85 ? -24.942 -2.157 17.371 1.00 92.62 85 PRO A N 1
ATOM 690 C CA . PRO A 1 85 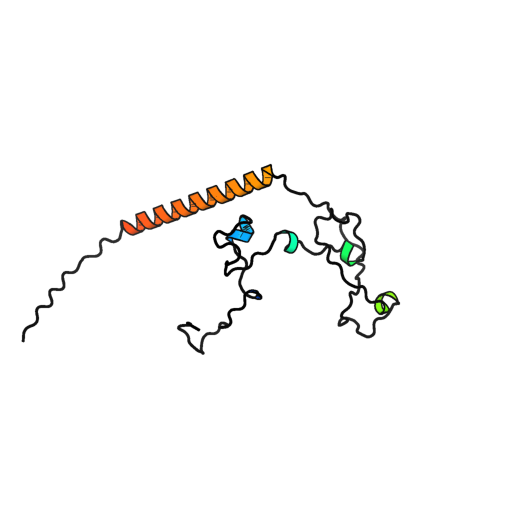? -25.930 -3.207 17.105 1.00 92.62 85 PRO A CA 1
ATOM 691 C C . PRO A 1 85 ? -25.594 -4.045 15.862 1.00 92.62 85 PRO A C 1
ATOM 693 O O . PRO A 1 85 ? -25.969 -5.210 15.788 1.00 92.62 85 PRO A O 1
ATOM 696 N N . GLU A 1 86 ? -24.840 -3.487 14.910 1.00 90.62 86 GLU A N 1
ATOM 697 C CA . GLU A 1 86 ? -24.381 -4.204 13.712 1.00 90.62 86 GLU A CA 1
ATOM 698 C C . GLU A 1 86 ? -23.145 -5.085 13.970 1.00 90.62 86 GLU A C 1
ATOM 700 O O . GLU A 1 86 ? -22.720 -5.845 13.096 1.00 90.62 86 GLU A O 1
ATOM 705 N N . GLY A 1 87 ? -22.543 -5.008 15.162 1.00 87.06 87 GLY A N 1
ATOM 706 C CA . GLY A 1 87 ? -21.442 -5.876 15.571 1.00 87.06 87 GLY A CA 1
ATOM 707 C C . GLY A 1 87 ? -20.256 -5.860 14.600 1.00 87.06 87 GLY A C 1
ATOM 708 O O . GLY A 1 87 ? -19.648 -4.827 14.350 1.00 87.06 87 GLY A O 1
ATOM 709 N N . LYS A 1 88 ? -19.869 -7.026 14.072 1.00 84.94 88 LYS A N 1
ATOM 710 C CA . LYS A 1 88 ? -18.710 -7.158 13.163 1.00 84.94 88 LYS A CA 1
ATOM 711 C C . LYS A 1 88 ? -19.035 -6.832 11.702 1.00 84.94 88 LYS A C 1
ATOM 713 O O . LYS A 1 88 ? -18.108 -6.679 10.915 1.00 84.94 88 LYS A O 1
ATOM 718 N N . SER A 1 89 ? -20.316 -6.759 11.346 1.00 89.31 89 SER A N 1
ATOM 719 C CA . SER A 1 89 ? -20.780 -6.434 9.992 1.00 89.31 89 SER A CA 1
ATOM 720 C C . SER A 1 89 ? -21.017 -4.939 9.781 1.00 89.31 89 SER A C 1
ATOM 722 O O . SER A 1 89 ? -21.517 -4.560 8.727 1.00 89.31 89 SER A O 1
ATOM 724 N N . CYS A 1 90 ? -20.666 -4.098 10.761 1.00 89.94 90 CYS A N 1
ATOM 725 C CA . CYS A 1 90 ? -20.854 -2.662 10.642 1.00 89.94 90 CYS A CA 1
ATOM 726 C C . CYS A 1 90 ? -20.046 -2.079 9.478 1.00 89.94 90 CYS A C 1
ATOM 728 O O . CYS A 1 90 ? -18.893 -2.452 9.251 1.00 89.94 90 CYS A O 1
ATOM 730 N N . THR A 1 91 ? -20.671 -1.161 8.742 1.00 89.50 91 THR A N 1
ATOM 731 C CA . THR A 1 91 ? -20.031 -0.449 7.624 1.00 89.50 91 THR A CA 1
ATOM 732 C C . THR A 1 91 ? -18.949 0.527 8.092 1.00 89.50 91 THR A C 1
ATOM 734 O O . THR A 1 91 ? -17.975 0.769 7.374 1.00 89.50 91 THR A O 1
ATOM 737 N N . ASP A 1 92 ? -19.099 1.054 9.306 1.00 90.12 92 ASP A N 1
ATOM 738 C CA . ASP A 1 92 ? -18.143 1.950 9.939 1.00 90.12 92 ASP A CA 1
ATOM 739 C C . ASP A 1 92 ? -17.015 1.182 10.649 1.00 90.12 92 ASP A C 1
ATOM 741 O O . ASP A 1 92 ? -17.140 0.023 11.047 1.00 90.12 92 ASP A O 1
ATOM 745 N N . ALA A 1 93 ? -15.870 1.840 10.832 1.00 87.44 93 ALA A N 1
ATOM 746 C CA . ALA A 1 93 ? -14.704 1.221 11.443 1.00 87.44 93 ALA A CA 1
ATOM 747 C C . ALA A 1 93 ? -14.868 1.053 12.959 1.00 87.44 93 ALA A C 1
ATOM 749 O O . ALA A 1 93 ? -15.171 2.006 13.681 1.00 87.44 93 ALA A O 1
ATOM 750 N N . HIS A 1 94 ? -14.575 -0.160 13.431 1.00 88.06 94 HIS A N 1
ATOM 751 C CA . HIS A 1 94 ? -14.448 -0.518 14.842 1.00 88.06 94 HIS A CA 1
ATOM 752 C C . HIS A 1 94 ? -12.959 -0.689 15.187 1.00 88.06 94 HIS A C 1
ATOM 754 O O . HIS A 1 94 ? -12.364 -1.701 14.797 1.00 88.06 94 HIS A O 1
ATOM 760 N N . PRO A 1 95 ? -12.326 0.281 15.875 1.00 83.25 95 PRO A N 1
ATOM 761 C CA . PRO A 1 95 ? -10.929 0.175 16.272 1.00 83.25 95 PRO A CA 1
ATOM 762 C C . PRO A 1 95 ? -10.688 -1.026 17.182 1.00 83.25 95 PRO A C 1
ATOM 764 O O . PRO A 1 95 ? -11.471 -1.318 18.092 1.00 83.25 95 PRO A O 1
ATOM 767 N N . ARG A 1 96 ? -9.564 -1.705 16.952 1.00 79.44 96 ARG A N 1
ATOM 768 C CA . ARG A 1 96 ? -9.045 -2.738 17.846 1.00 79.44 96 ARG A CA 1
ATOM 769 C C . ARG A 1 96 ? -7.804 -2.193 18.534 1.00 79.44 96 ARG A C 1
ATOM 771 O O . ARG A 1 96 ? -6.792 -1.942 17.887 1.00 79.44 96 ARG A O 1
ATOM 778 N N . TRP A 1 97 ? -7.877 -2.034 19.848 1.00 76.88 97 TRP A N 1
ATOM 779 C CA . TRP A 1 97 ? -6.729 -1.642 20.654 1.00 76.88 97 TRP A CA 1
ATOM 780 C C . TRP A 1 97 ? -5.948 -2.892 21.058 1.00 76.88 97 TRP A C 1
ATOM 782 O O . TRP A 1 97 ? -6.320 -3.591 21.993 1.00 76.88 97 TRP A O 1
ATOM 792 N N . SER A 1 98 ? -4.893 -3.213 20.308 1.00 77.06 98 SER A N 1
ATOM 793 C CA . SER A 1 98 ? -3.879 -4.181 20.734 1.00 77.06 98 SER A CA 1
ATOM 794 C C . SER A 1 98 ? -2.773 -3.465 21.508 1.00 77.06 98 SER A C 1
ATOM 796 O O . SER A 1 98 ? -2.268 -2.434 21.054 1.00 77.06 98 SER A O 1
ATOM 798 N N . GLU A 1 99 ? -2.386 -4.019 22.655 1.00 73.62 99 GLU A N 1
ATOM 799 C CA . GLU A 1 99 ? -1.385 -3.423 23.554 1.00 73.62 99 GLU A CA 1
ATOM 800 C C . GLU A 1 99 ? 0.058 -3.611 23.054 1.00 73.62 99 GLU A C 1
ATOM 802 O O . GLU A 1 99 ? 0.910 -2.762 23.292 1.00 73.62 99 GLU A O 1
ATOM 807 N N . ASN A 1 100 ? 0.323 -4.659 22.268 1.00 79.75 100 ASN A N 1
ATOM 808 C CA . ASN A 1 100 ? 1.671 -5.031 21.826 1.00 79.75 100 ASN A CA 1
ATOM 809 C C . ASN A 1 100 ? 1.957 -4.614 20.374 1.00 79.75 100 ASN A C 1
ATOM 811 O O . ASN A 1 100 ? 2.186 -5.468 19.518 1.00 79.75 100 ASN A O 1
ATOM 815 N N . LEU A 1 101 ? 1.915 -3.313 20.072 1.00 80.50 101 LEU A N 1
ATOM 816 C CA . LEU A 1 101 ? 2.308 -2.798 18.752 1.00 80.50 101 LEU A CA 1
ATOM 817 C C . LEU A 1 101 ? 3.744 -2.248 18.781 1.00 80.50 101 LEU A C 1
ATOM 819 O O . LEU A 1 101 ? 4.067 -1.465 19.679 1.00 80.50 101 LEU A O 1
ATOM 823 N N . PRO A 1 102 ? 4.611 -2.625 17.819 1.00 84.12 102 PRO A N 1
ATOM 824 C CA . PRO A 1 102 ? 5.947 -2.047 17.707 1.00 84.12 102 PRO A CA 1
ATOM 825 C C . PRO A 1 102 ? 5.849 -0.555 17.387 1.00 84.12 102 PRO A C 1
ATOM 827 O O . PRO A 1 102 ? 4.877 -0.122 16.779 1.00 84.12 102 PRO A O 1
ATOM 830 N N . ARG A 1 103 ? 6.857 0.244 17.758 1.00 84.00 103 ARG A N 1
ATOM 831 C CA . ARG A 1 103 ? 6.850 1.681 17.438 1.00 84.00 103 ARG A CA 1
ATOM 832 C C . ARG A 1 103 ? 6.772 1.910 15.922 1.00 84.00 103 ARG A C 1
ATOM 834 O O . ARG A 1 103 ? 7.431 1.184 15.169 1.00 84.00 103 ARG A O 1
ATOM 841 N N . PRO A 1 104 ? 6.006 2.920 15.470 1.00 83.75 104 PRO A N 1
ATOM 842 C CA . PRO A 1 104 ? 5.914 3.238 14.056 1.00 83.75 104 PRO A CA 1
ATOM 843 C C . PRO A 1 104 ? 7.277 3.727 13.553 1.00 83.75 104 PRO A C 1
ATOM 845 O O . PRO A 1 104 ? 8.018 4.393 14.275 1.00 83.75 104 PRO A O 1
ATOM 848 N N . THR A 1 105 ? 7.610 3.387 12.311 1.00 87.00 105 THR A N 1
ATOM 849 C CA . THR A 1 105 ? 8.865 3.776 11.660 1.00 87.00 105 THR A CA 1
ATOM 850 C C . THR A 1 105 ? 8.630 4.870 10.626 1.00 87.00 105 THR A C 1
ATOM 852 O O . THR A 1 105 ? 7.574 4.931 9.987 1.00 87.00 105 THR A O 1
ATOM 855 N N . MET A 1 106 ? 9.615 5.757 10.486 1.00 85.31 106 MET A N 1
ATOM 856 C CA . MET A 1 106 ? 9.602 6.832 9.494 1.00 85.31 106 MET A CA 1
ATOM 857 C C . MET A 1 106 ? 9.785 6.256 8.087 1.00 85.31 106 MET A C 1
ATOM 859 O O . MET A 1 106 ? 10.563 5.321 7.893 1.00 85.31 106 MET A O 1
ATOM 863 N N . ARG A 1 107 ? 9.075 6.815 7.105 1.00 82.00 107 ARG A N 1
ATOM 864 C CA . ARG A 1 107 ? 9.260 6.511 5.689 1.00 82.00 107 ARG A CA 1
ATOM 865 C C . ARG A 1 107 ? 10.638 7.012 5.282 1.00 82.00 107 ARG A C 1
ATOM 867 O O . ARG A 1 107 ? 10.926 8.198 5.401 1.00 82.00 107 ARG A O 1
ATOM 874 N N . VAL A 1 108 ? 11.474 6.099 4.809 1.00 80.38 108 VAL A N 1
ATOM 875 C CA . VAL A 1 108 ? 12.743 6.450 4.177 1.00 80.38 108 VAL A CA 1
ATOM 876 C C . VAL A 1 108 ? 12.446 6.660 2.700 1.00 80.38 108 VAL A C 1
ATOM 878 O O . VAL A 1 108 ? 12.121 5.710 1.991 1.00 80.38 108 VAL A O 1
ATOM 881 N N . GLU A 1 109 ? 12.481 7.911 2.255 1.00 77.50 109 GLU A N 1
ATOM 882 C CA . GLU A 1 109 ? 12.402 8.236 0.833 1.00 77.50 109 GLU A CA 1
ATOM 883 C C . GLU A 1 109 ? 13.781 8.008 0.212 1.00 77.50 109 GLU A C 1
ATOM 885 O O . GLU A 1 109 ? 14.789 8.482 0.735 1.00 77.50 109 GLU A O 1
ATOM 890 N N . LYS A 1 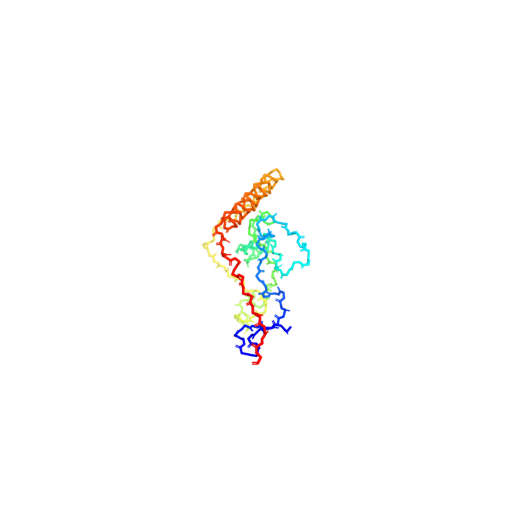110 ? 13.837 7.236 -0.878 1.00 79.00 110 LYS A N 1
ATOM 891 C CA . LYS A 1 110 ? 15.064 7.091 -1.668 1.00 79.00 110 LYS A CA 1
ATOM 892 C C . LYS A 1 110 ? 15.372 8.433 -2.332 1.00 79.00 110 LYS A C 1
ATOM 894 O O . LYS A 1 110 ? 14.453 9.094 -2.818 1.00 79.00 110 LYS A O 1
ATOM 899 N N . THR A 1 111 ? 16.644 8.825 -2.361 1.00 86.00 111 THR A N 1
ATOM 900 C CA . THR A 1 111 ? 17.050 10.051 -3.063 1.00 86.00 111 THR A CA 1
ATOM 901 C C . THR A 1 111 ? 16.815 9.909 -4.570 1.00 86.00 111 THR A C 1
ATOM 903 O O . THR A 1 111 ? 16.755 8.793 -5.089 1.00 86.00 111 THR A O 1
ATOM 906 N N . GLU A 1 112 ? 16.688 11.024 -5.296 1.00 82.94 112 GLU A N 1
ATOM 907 C CA . GLU A 1 112 ? 16.548 10.989 -6.762 1.00 82.94 112 GLU A CA 1
ATOM 908 C C . GLU A 1 112 ? 17.709 10.229 -7.414 1.00 82.94 112 GLU A C 1
ATOM 910 O O . GLU A 1 112 ? 17.483 9.389 -8.281 1.00 82.94 112 GLU A O 1
ATOM 915 N N . GLU A 1 113 ? 18.930 10.422 -6.912 1.00 87.00 113 GLU A N 1
ATOM 916 C CA . GLU A 1 113 ? 20.103 9.688 -7.382 1.00 87.00 113 GLU A CA 1
ATOM 917 C C . GLU A 1 113 ? 20.009 8.177 -7.124 1.00 87.00 113 GLU A C 1
ATOM 919 O O . GLU A 1 113 ? 20.407 7.380 -7.972 1.00 87.00 113 GLU A O 1
ATOM 924 N N . ASP A 1 114 ? 19.487 7.751 -5.966 1.00 85.00 114 ASP A N 1
ATOM 925 C CA . ASP A 1 114 ? 19.272 6.327 -5.673 1.00 85.00 114 ASP A CA 1
ATOM 926 C C . ASP A 1 114 ? 18.255 5.713 -6.635 1.00 85.00 114 ASP A C 1
ATOM 928 O O . ASP A 1 114 ? 18.471 4.616 -7.156 1.00 85.00 114 ASP A O 1
ATOM 932 N N . LEU A 1 115 ? 17.164 6.437 -6.901 1.00 83.56 115 LEU A N 1
ATOM 933 C CA . LEU A 1 115 ? 16.131 6.014 -7.842 1.00 83.56 115 LEU A CA 1
ATOM 934 C C . LEU A 1 115 ? 16.682 5.926 -9.271 1.00 83.56 115 LEU A C 1
ATOM 936 O O . LEU A 1 115 ? 16.350 4.992 -10.001 1.00 83.56 115 LEU A O 1
ATOM 940 N N . GLU A 1 116 ? 17.529 6.869 -9.684 1.00 87.25 116 GLU A N 1
ATOM 941 C CA . GLU A 1 116 ? 18.198 6.840 -10.987 1.00 87.25 116 GLU A CA 1
ATOM 942 C C . GLU A 1 116 ? 19.183 5.677 -11.109 1.00 87.25 116 GLU A C 1
ATOM 944 O O . GLU A 1 116 ? 19.151 4.963 -12.116 1.00 87.25 116 GLU A O 1
ATOM 949 N N . ARG A 1 117 ? 19.998 5.429 -10.075 1.00 89.50 117 ARG A N 1
ATOM 950 C CA . ARG A 1 117 ? 20.901 4.269 -10.013 1.00 89.50 117 ARG A CA 1
ATOM 951 C C . ARG A 1 117 ? 20.129 2.956 -10.136 1.00 89.50 117 ARG A C 1
ATOM 953 O O . ARG A 1 117 ? 20.493 2.106 -10.944 1.00 89.50 117 ARG A O 1
ATOM 960 N N . GLU A 1 118 ? 19.035 2.802 -9.394 1.00 86.12 118 GLU A N 1
ATOM 961 C CA . GLU A 1 118 ? 18.179 1.612 -9.454 1.00 86.12 118 GLU A CA 1
ATOM 962 C C . GLU A 1 118 ? 17.545 1.432 -10.843 1.00 86.12 118 GLU A C 1
ATOM 964 O O . GLU A 1 118 ? 17.604 0.345 -11.421 1.00 86.12 118 GLU A O 1
ATOM 969 N N . ARG A 1 119 ? 17.021 2.509 -11.443 1.00 85.06 119 ARG A N 1
ATOM 970 C CA . ARG A 1 119 ? 16.481 2.487 -12.816 1.00 85.06 119 ARG A CA 1
ATOM 971 C C . ARG A 1 119 ? 17.541 2.116 -13.855 1.00 85.06 119 ARG A C 1
ATOM 973 O O . ARG A 1 119 ? 17.222 1.395 -14.804 1.00 85.06 119 ARG A O 1
ATOM 980 N N . ALA A 1 120 ? 18.775 2.594 -13.695 1.00 89.31 120 ALA A N 1
ATOM 981 C CA . ALA A 1 120 ? 19.891 2.265 -14.579 1.00 89.31 120 ALA A CA 1
ATOM 982 C C . ALA A 1 120 ? 20.266 0.778 -14.484 1.00 89.31 120 ALA A C 1
ATOM 984 O O . ALA A 1 120 ? 20.371 0.119 -15.519 1.00 89.31 120 ALA A O 1
ATOM 985 N N . LEU A 1 121 ? 20.360 0.230 -13.267 1.00 90.31 121 LEU A N 1
ATOM 986 C CA . LEU A 1 121 ? 20.624 -1.196 -13.037 1.00 90.31 121 LEU A CA 1
ATOM 987 C C . LEU A 1 121 ? 19.540 -2.086 -13.656 1.00 90.31 121 LEU A C 1
ATOM 989 O O . LEU A 1 121 ? 19.850 -3.066 -14.331 1.00 90.31 121 LEU A O 1
ATOM 993 N N . ILE A 1 122 ? 18.266 -1.717 -13.490 1.00 86.00 122 ILE A N 1
ATOM 994 C CA . ILE A 1 122 ? 17.148 -2.461 -14.085 1.00 86.00 122 ILE A CA 1
ATOM 995 C C . ILE A 1 122 ? 17.221 -2.425 -15.618 1.00 86.00 122 ILE A C 1
ATOM 997 O O . ILE A 1 122 ? 16.961 -3.436 -16.273 1.00 86.00 122 ILE A O 1
ATOM 1001 N N . ARG A 1 123 ? 17.573 -1.276 -16.211 1.00 86.00 123 ARG A N 1
ATOM 1002 C CA . ARG A 1 123 ? 17.740 -1.156 -17.668 1.00 86.00 123 ARG A CA 1
ATOM 1003 C C . ARG A 1 123 ? 18.877 -2.045 -18.173 1.00 86.00 123 ARG A C 1
ATOM 1005 O O . ARG A 1 123 ? 18.678 -2.765 -19.148 1.00 86.00 123 ARG A O 1
ATOM 1012 N N . GLU A 1 124 ? 20.023 -2.028 -17.497 1.00 91.38 124 GLU A N 1
ATOM 1013 C CA . GLU A 1 124 ? 21.184 -2.854 -17.841 1.00 91.38 124 GLU A CA 1
ATOM 1014 C C . GLU A 1 124 ? 20.862 -4.356 -17.739 1.00 91.38 124 GLU A C 1
ATOM 1016 O O . GLU A 1 124 ? 21.202 -5.134 -18.632 1.00 91.38 124 GLU A O 1
ATOM 1021 N N . GLU A 1 125 ? 20.152 -4.783 -16.689 1.00 89.12 125 GLU A N 1
ATOM 1022 C CA . GLU A 1 125 ? 19.720 -6.177 -16.532 1.00 89.12 125 GLU A CA 1
ATOM 1023 C C . GLU A 1 125 ? 18.788 -6.619 -17.671 1.00 89.12 125 GLU A C 1
ATOM 1025 O O . GLU A 1 125 ? 18.974 -7.703 -18.233 1.00 89.12 125 GLU A O 1
ATOM 1030 N N . GLN A 1 126 ? 17.836 -5.766 -18.066 1.00 85.88 126 GLN A N 1
ATOM 1031 C CA . GLN A 1 126 ? 16.942 -6.034 -19.198 1.00 85.88 126 GLN A CA 1
ATOM 1032 C C . GLN A 1 126 ? 17.690 -6.115 -20.534 1.00 85.88 126 GLN A C 1
ATOM 1034 O O . GLN A 1 126 ? 17.313 -6.903 -21.402 1.00 85.88 126 GLN A O 1
ATOM 1039 N N . GLU A 1 127 ? 18.726 -5.300 -20.737 1.00 89.75 127 GLU A N 1
ATOM 1040 C CA . GLU A 1 127 ? 19.568 -5.373 -21.935 1.00 89.75 127 GLU A CA 1
ATOM 1041 C C . GLU A 1 127 ? 20.358 -6.682 -21.979 1.00 89.75 127 GLU A C 1
ATOM 1043 O O . GLU A 1 127 ? 20.302 -7.382 -22.993 1.00 89.75 127 GLU A O 1
ATOM 1048 N N . LYS A 1 128 ? 20.978 -7.075 -20.859 1.00 91.56 128 LYS A N 1
ATOM 1049 C CA . LYS A 1 128 ? 21.666 -8.370 -20.723 1.00 91.56 128 LYS A CA 1
ATOM 1050 C C . LYS A 1 128 ? 20.719 -9.550 -20.940 1.00 91.56 128 LYS A C 1
ATOM 1052 O O . LYS A 1 128 ? 21.102 -10.545 -21.547 1.00 91.56 128 LYS A O 1
ATOM 1057 N N . GLU A 1 129 ? 19.481 -9.472 -20.455 1.00 87.50 129 GLU A N 1
ATOM 1058 C CA . GLU A 1 129 ? 18.473 -10.513 -20.687 1.00 87.50 129 GLU A CA 1
ATOM 1059 C C . GLU A 1 129 ? 18.096 -10.628 -22.168 1.00 87.50 129 GLU A C 1
ATOM 1061 O O . GLU A 1 129 ? 18.083 -11.734 -22.712 1.00 87.50 129 GLU A O 1
ATOM 1066 N N . LYS A 1 130 ? 17.876 -9.495 -22.846 1.00 88.19 130 LYS A N 1
ATOM 1067 C CA . LYS A 1 130 ? 17.608 -9.465 -24.293 1.00 88.19 130 LYS A CA 1
ATOM 1068 C C . LYS A 1 130 ? 18.789 -9.987 -25.106 1.00 88.19 130 LYS A C 1
ATOM 1070 O O . LYS A 1 130 ? 18.576 -10.636 -26.127 1.00 88.19 130 LYS A O 1
ATOM 1075 N N . GLU A 1 131 ? 20.019 -9.693 -24.695 1.00 92.31 131 GLU A N 1
ATOM 1076 C CA . GLU A 1 131 ? 21.224 -10.219 -25.337 1.00 92.31 131 GLU A CA 1
ATOM 1077 C C . GLU A 1 131 ? 21.307 -11.740 -25.190 1.00 92.31 131 GLU A C 1
ATOM 1079 O O . GLU A 1 131 ? 21.376 -12.428 -26.207 1.00 92.31 131 GLU A O 1
ATOM 1084 N N . ARG A 1 132 ? 21.146 -12.273 -23.969 1.00 89.44 132 ARG A N 1
ATOM 1085 C CA . ARG A 1 132 ? 21.069 -13.726 -23.728 1.00 89.44 132 ARG A CA 1
ATOM 1086 C C . ARG A 1 132 ? 19.985 -14.396 -24.573 1.00 89.44 132 ARG A C 1
ATOM 1088 O O . ARG A 1 132 ? 20.200 -15.478 -25.112 1.00 89.44 132 ARG A O 1
ATOM 1095 N N . GLU A 1 133 ? 18.819 -13.766 -24.717 1.00 86.69 133 GLU A N 1
ATOM 1096 C CA . GLU A 1 133 ? 17.743 -14.285 -25.569 1.00 86.69 133 GLU A CA 1
ATOM 1097 C C . GLU A 1 133 ? 18.142 -14.298 -27.058 1.00 86.69 133 GLU A C 1
ATOM 1099 O O . GLU A 1 133 ? 17.873 -15.276 -27.767 1.00 86.69 133 GLU A O 1
ATOM 1104 N N . ARG A 1 134 ? 18.812 -13.243 -27.548 1.00 89.06 134 ARG A N 1
ATOM 1105 C CA . ARG A 1 134 ? 19.335 -13.180 -28.927 1.00 89.06 134 ARG A CA 1
ATOM 1106 C C . ARG A 1 134 ? 20.397 -14.244 -29.177 1.00 89.06 134 ARG A C 1
ATOM 1108 O O . ARG A 1 134 ? 20.343 -14.899 -30.219 1.00 89.06 134 ARG A O 1
ATOM 1115 N N . GLU A 1 135 ? 21.329 -14.424 -28.246 1.00 90.06 135 GLU A N 1
ATOM 1116 C CA . GLU A 1 135 ? 22.366 -15.458 -28.305 1.00 90.06 135 GLU A CA 1
ATOM 1117 C C . GLU A 1 135 ? 21.743 -16.852 -28.342 1.00 90.06 135 GLU A C 1
ATOM 1119 O O . GLU A 1 135 ? 21.965 -17.594 -29.298 1.00 90.06 135 GLU A O 1
ATOM 1124 N N . TRP A 1 136 ? 20.848 -17.159 -27.401 1.00 84.44 136 TRP A N 1
ATOM 1125 C CA . TRP A 1 136 ? 20.121 -18.428 -27.361 1.00 84.44 136 TRP A CA 1
ATOM 1126 C C . TRP A 1 136 ? 19.349 -18.706 -28.660 1.00 84.44 136 TRP A C 1
ATOM 1128 O O . TRP A 1 136 ? 19.326 -19.832 -29.172 1.00 84.44 136 TRP A O 1
ATOM 1138 N N . ARG A 1 137 ? 18.724 -17.670 -29.239 1.00 81.25 137 ARG A N 1
ATOM 1139 C CA . ARG A 1 137 ? 18.009 -17.769 -30.519 1.00 81.25 137 ARG A CA 1
ATOM 1140 C C . ARG A 1 137 ? 18.966 -17.991 -31.694 1.00 81.25 137 ARG A C 1
ATOM 1142 O O . ARG A 1 137 ? 18.625 -18.740 -32.610 1.00 81.25 137 ARG A O 1
ATOM 1149 N N . SER A 1 138 ? 20.146 -17.375 -31.665 1.00 81.75 138 SER A N 1
ATOM 1150 C CA . SER A 1 138 ? 21.220 -17.562 -32.651 1.00 81.75 138 SER A CA 1
ATOM 1151 C C . SER A 1 138 ? 21.802 -18.981 -32.593 1.00 81.75 138 SER A C 1
ATOM 1153 O O . SER A 1 138 ? 21.955 -19.628 -33.632 1.00 81.75 138 SER A O 1
ATOM 1155 N N . GLU A 1 139 ? 22.040 -19.516 -31.394 1.00 75.19 139 GLU A N 1
ATOM 1156 C CA . GLU A 1 139 ? 22.568 -20.869 -31.180 1.00 75.19 139 GLU A CA 1
ATOM 1157 C C . GLU A 1 139 ? 21.580 -21.958 -31.618 1.00 75.19 139 GLU A C 1
ATOM 1159 O O . GLU A 1 139 ? 21.951 -22.863 -32.370 1.00 75.19 139 GLU A O 1
ATOM 1164 N N . ARG A 1 140 ? 20.290 -21.845 -31.261 1.00 61.25 140 ARG A N 1
ATOM 1165 C CA . ARG A 1 140 ? 19.253 -22.755 -31.793 1.00 61.25 140 ARG A CA 1
ATOM 1166 C C . ARG A 1 140 ? 19.022 -22.592 -33.295 1.00 61.25 140 ARG A C 1
ATOM 1168 O O . ARG A 1 140 ? 18.644 -23.558 -33.954 1.00 61.25 140 ARG A O 1
ATOM 1175 N N . GLY A 1 141 ? 19.266 -21.402 -33.842 1.00 57.38 141 GLY A N 1
ATOM 1176 C CA . GLY A 1 141 ? 19.227 -21.141 -35.281 1.00 57.38 141 GLY A CA 1
ATOM 1177 C C . GLY A 1 141 ? 20.363 -21.811 -36.065 1.00 57.38 141 GLY A C 1
ATOM 1178 O O . GLY A 1 141 ? 20.193 -22.082 -37.253 1.00 57.38 141 GLY A O 1
ATOM 1179 N N . ARG A 1 142 ? 21.494 -22.138 -35.419 1.00 53.75 142 ARG A N 1
ATOM 1180 C CA . ARG A 1 142 ? 22.633 -22.844 -36.043 1.00 53.75 142 ARG A CA 1
ATOM 1181 C C . ARG A 1 142 ? 22.531 -24.375 -36.013 1.00 53.75 142 ARG A C 1
ATOM 1183 O O . ARG A 1 142 ? 23.278 -25.026 -36.735 1.00 53.75 142 ARG A O 1
ATOM 1190 N N . GLY A 1 143 ? 21.610 -24.956 -35.240 1.00 48.75 143 GLY A N 1
ATOM 1191 C CA . GLY A 1 143 ? 21.458 -26.414 -35.078 1.00 48.75 143 GLY A CA 1
ATOM 1192 C C . GLY A 1 143 ? 20.357 -27.082 -35.917 1.00 48.75 143 GLY A C 1
ATOM 1193 O O . GLY A 1 143 ? 20.041 -28.245 -35.690 1.00 48.75 143 GLY A O 1
ATOM 1194 N N . GLY A 1 144 ? 19.732 -26.366 -36.857 1.00 44.56 144 GLY A N 1
ATOM 1195 C CA . GLY A 1 144 ? 18.529 -26.812 -37.575 1.00 44.56 144 GLY A CA 1
ATOM 1196 C C . GLY A 1 144 ? 18.735 -27.132 -39.055 1.00 44.56 144 GLY A C 1
ATOM 1197 O O . GLY A 1 144 ? 17.941 -26.697 -39.885 1.00 44.56 144 GLY A O 1
ATOM 1198 N N . GLY A 1 145 ? 19.783 -27.876 -39.409 1.00 44.66 145 GLY A N 1
ATOM 1199 C CA . GLY A 1 145 ? 19.962 -28.435 -40.753 1.00 44.66 145 GLY A CA 1
ATOM 1200 C C . GLY A 1 145 ? 18.994 -29.590 -41.035 1.00 44.66 145 GLY A C 1
ATOM 1201 O O . GLY A 1 145 ? 19.433 -30.717 -41.232 1.00 44.66 145 GLY A O 1
ATOM 1202 N N . PHE A 1 146 ? 17.681 -29.345 -41.046 1.00 42.06 146 PHE A N 1
ATOM 1203 C CA . PHE A 1 146 ? 16.708 -30.338 -41.508 1.00 42.06 146 PHE A CA 1
ATOM 1204 C C . PHE A 1 146 ? 16.547 -30.230 -43.024 1.00 42.06 146 PHE A C 1
ATOM 1206 O O . PHE A 1 146 ? 16.150 -29.196 -43.562 1.00 42.06 146 PHE A O 1
ATOM 1213 N N . MET A 1 147 ? 16.913 -31.323 -43.697 1.00 42.50 147 MET A N 1
ATOM 1214 C CA . MET A 1 147 ? 16.820 -31.548 -45.134 1.00 42.50 147 MET A CA 1
ATOM 1215 C C . MET A 1 147 ? 15.614 -30.856 -45.781 1.00 42.50 147 MET A C 1
ATOM 1217 O O . MET A 1 147 ? 14.462 -31.182 -45.495 1.00 42.50 147 MET A O 1
ATOM 1221 N N . ARG A 1 148 ? 15.878 -30.007 -46.781 1.00 40.84 148 ARG A N 1
ATOM 1222 C CA . ARG A 1 148 ? 14.908 -29.745 -47.850 1.00 40.84 148 ARG A CA 1
ATOM 1223 C C . ARG A 1 148 ? 14.737 -31.034 -48.658 1.00 40.84 148 ARG A C 1
ATOM 1225 O O . ARG A 1 148 ? 15.367 -31.221 -49.697 1.00 40.84 148 ARG A O 1
ATOM 1232 N N . GLY A 1 149 ? 13.898 -31.933 -48.149 1.00 39.09 149 GLY A N 1
ATOM 1233 C CA . GLY A 1 149 ? 13.389 -33.090 -48.869 1.00 39.09 149 GLY A CA 1
ATOM 1234 C C . GLY A 1 149 ? 12.652 -32.619 -50.117 1.00 39.09 149 GLY A C 1
ATOM 1235 O O . GLY A 1 149 ? 11.526 -32.130 -50.063 1.00 39.09 149 GLY A O 1
ATOM 1236 N N . ARG A 1 150 ? 13.330 -32.738 -51.254 1.00 41.22 150 ARG A N 1
ATOM 1237 C CA . ARG A 1 150 ? 12.819 -32.508 -52.601 1.00 41.22 150 ARG A CA 1
ATOM 1238 C C . ARG A 1 150 ? 11.747 -33.554 -52.926 1.00 41.22 150 ARG A C 1
ATOM 1240 O O . ARG A 1 150 ? 12.042 -34.544 -53.586 1.00 41.22 150 ARG A O 1
ATOM 1247 N N . PHE A 1 151 ? 10.502 -33.339 -52.508 1.00 38.38 151 PHE A N 1
ATOM 1248 C CA . PHE A 1 151 ? 9.373 -34.127 -53.007 1.00 38.38 151 PHE A CA 1
ATOM 1249 C C . PHE A 1 151 ? 8.978 -33.616 -54.402 1.00 38.38 151 PHE A C 1
ATOM 1251 O O . PHE A 1 151 ? 8.151 -32.722 -54.566 1.00 38.38 151 PHE A O 1
ATOM 1258 N N . ARG A 1 152 ? 9.620 -34.168 -55.441 1.00 42.91 152 ARG A N 1
ATOM 1259 C CA . ARG A 1 152 ? 9.108 -34.123 -56.819 1.00 42.91 152 ARG A CA 1
ATOM 1260 C C . ARG A 1 152 ? 7.947 -35.120 -56.924 1.00 42.91 152 ARG A C 1
ATOM 1262 O O . ARG A 1 152 ? 8.157 -36.269 -57.292 1.00 42.91 152 ARG A O 1
ATOM 1269 N N . GLY A 1 153 ? 6.730 -34.678 -56.618 1.00 40.09 153 GLY A N 1
ATOM 1270 C CA . GLY A 1 153 ? 5.504 -35.386 -56.996 1.00 40.09 153 GLY A CA 1
ATOM 1271 C C . GLY A 1 153 ? 5.154 -35.069 -58.449 1.00 40.09 153 GLY A C 1
ATOM 1272 O O . GLY A 1 153 ? 4.518 -34.056 -58.727 1.00 40.09 153 GLY A O 1
ATOM 1273 N N . ARG A 1 154 ? 5.626 -35.895 -59.388 1.00 42.09 154 ARG A N 1
ATOM 1274 C CA . ARG A 1 154 ? 5.246 -35.830 -60.805 1.00 42.09 154 ARG A CA 1
ATOM 1275 C C . ARG A 1 154 ? 3.941 -36.608 -60.979 1.00 42.09 154 ARG A C 1
ATOM 1277 O O . ARG A 1 154 ? 3.934 -37.818 -60.796 1.00 42.09 154 ARG A O 1
ATOM 1284 N N . GLY A 1 155 ? 2.865 -35.909 -61.332 1.00 42.41 155 GLY A N 1
ATOM 1285 C CA . GLY A 1 155 ? 1.620 -36.525 -61.781 1.00 42.41 155 GLY A CA 1
ATOM 1286 C C . GLY A 1 155 ? 1.787 -37.256 -63.118 1.00 42.41 155 GLY A C 1
ATOM 1287 O O . GLY A 1 155 ? 2.468 -36.760 -64.021 1.00 42.41 155 GLY A O 1
ATOM 1288 N N . ARG A 1 156 ? 1.188 -38.446 -63.194 1.00 44.78 156 ARG A N 1
ATOM 1289 C CA . ARG A 1 156 ? 0.768 -39.261 -64.356 1.00 44.78 156 ARG A CA 1
ATOM 1290 C C . ARG A 1 156 ? 0.439 -40.644 -63.777 1.00 44.78 156 ARG A C 1
ATOM 1292 O O . ARG A 1 156 ? 1.230 -41.134 -62.984 1.00 44.78 156 ARG A O 1
ATOM 1299 N N . GLY A 1 157 ? -0.649 -41.318 -64.102 1.00 38.44 157 GLY A N 1
ATOM 1300 C CA . GLY A 1 157 ? -1.756 -41.105 -65.027 1.00 38.44 157 GLY A CA 1
ATOM 1301 C C . GLY A 1 157 ? -2.815 -42.157 -64.706 1.00 38.44 157 GLY A C 1
ATOM 1302 O O . GLY A 1 157 ? -2.535 -43.000 -63.822 1.00 38.44 157 GLY A O 1
#

Radius of gyration: 28.01 Å; chains: 1; bounding box: 49×53×89 Å